Protein AF-A0A955LZJ5-F1 (afdb_monomer_lite)

Radius of gyration: 11.13 Å; chains: 1; bounding box: 26×24×29 Å

Foldseek 3Di:
DVVLVVQLVVCVVVVHDSLVSLVVVLVVDPDPVVNVLSVQLSVCVVVVHDSLVSLVVCCVVVPPVNSVD

pLDDT: mean 78.92, std 11.34, range [43.66, 90.0]

Sequence (69 aa):
MVIFARQLATMVDAGMPIVQGIDALQDQVTHPVFKKVLNTIKEDIQHGNSLSAAFAKHPAVFDTLFVNM

Secondary structure (DSSP, 8-state):
-HHHHHHHHHHHHTT--HHHHHHHHHHH---HHHHHHHHHHHHHHHTT--HHHHHHT-TTTS-HHHH--

Structure (mmCIF, N/CA/C/O backbone):
data_AF-A0A955LZJ5-F1
#
_entry.id   AF-A0A955LZJ5-F1
#
loop_
_atom_site.group_PDB
_atom_site.id
_atom_site.type_symbol
_atom_site.label_atom_id
_atom_site.label_alt_id
_atom_site.label_comp_id
_atom_site.label_asym_id
_atom_site.label_entity_id
_atom_site.label_seq_id
_atom_site.pdbx_PDB_ins_code
_atom_site.Cartn_x
_atom_site.Cartn_y
_atom_site.Cartn_z
_atom_site.occupancy
_atom_site.B_iso_or_equiv
_atom_site.auth_seq_id
_atom_site.auth_comp_id
_atom_site.auth_asym_id
_atom_site.auth_atom_id
_atom_site.pdbx_PDB_model_num
ATOM 1 N N . MET A 1 1 ? 5.945 -9.794 -4.110 1.00 62.38 1 MET A N 1
ATOM 2 C CA . MET A 1 1 ? 4.475 -9.664 -3.991 1.00 62.38 1 MET A CA 1
ATOM 3 C C . MET A 1 1 ? 3.977 -10.094 -2.614 1.00 62.38 1 MET A C 1
ATOM 5 O O . MET A 1 1 ? 3.485 -9.240 -1.897 1.00 62.38 1 MET A O 1
ATOM 9 N N . VAL A 1 2 ? 4.173 -11.349 -2.182 1.00 70.94 2 VAL A N 1
ATOM 10 C CA . VAL A 1 2 ? 3.695 -11.845 -0.864 1.00 70.94 2 VAL A CA 1
ATOM 11 C C . VAL A 1 2 ? 4.173 -10.999 0.328 1.00 70.94 2 VAL A C 1
ATOM 13 O O . VAL A 1 2 ? 3.398 -10.711 1.233 1.00 70.94 2 VAL A O 1
ATOM 16 N N . ILE A 1 3 ? 5.429 -10.539 0.310 1.00 75.44 3 ILE A N 1
ATOM 17 C CA . ILE A 1 3 ? 5.989 -9.688 1.377 1.00 75.44 3 ILE A CA 1
ATOM 18 C C . ILE A 1 3 ? 5.253 -8.339 1.468 1.00 75.44 3 ILE A C 1
ATOM 20 O O . ILE A 1 3 ? 4.963 -7.897 2.572 1.00 75.44 3 ILE A O 1
ATOM 24 N N . PHE A 1 4 ? 4.880 -7.741 0.331 1.00 78.62 4 PHE A N 1
ATOM 25 C CA . PHE A 1 4 ? 4.144 -6.472 0.280 1.00 78.62 4 PHE A CA 1
ATOM 26 C C . PHE A 1 4 ? 2.743 -6.611 0.889 1.00 78.62 4 PHE A C 1
ATOM 28 O O . PHE A 1 4 ? 2.401 -5.843 1.780 1.00 78.62 4 PHE A O 1
ATOM 35 N N . ALA A 1 5 ? 1.964 -7.621 0.473 1.00 78.31 5 ALA A N 1
ATOM 36 C CA . ALA A 1 5 ? 0.637 -7.873 1.054 1.00 78.31 5 ALA A CA 1
ATOM 37 C C . ALA A 1 5 ? 0.724 -8.135 2.555 1.00 78.31 5 ALA A C 1
ATOM 39 O O . ALA A 1 5 ? -0.069 -7.596 3.314 1.00 78.31 5 ALA A O 1
ATOM 40 N N . ARG A 1 6 ? 1.705 -8.931 2.992 1.00 82.38 6 ARG A N 1
ATOM 41 C CA . ARG A 1 6 ? 1.876 -9.252 4.409 1.00 82.38 6 ARG A CA 1
ATOM 42 C C . ARG A 1 6 ? 2.256 -8.023 5.229 1.00 82.38 6 ARG A C 1
ATOM 44 O O . ARG A 1 6 ? 1.679 -7.816 6.287 1.00 82.38 6 ARG A O 1
ATOM 51 N N . GLN A 1 7 ? 3.199 -7.213 4.750 1.00 83.69 7 GLN A N 1
ATOM 52 C CA . GLN A 1 7 ? 3.587 -5.970 5.418 1.00 83.69 7 GLN A CA 1
ATOM 53 C C . GLN A 1 7 ? 2.420 -4.986 5.477 1.00 83.69 7 GLN A C 1
ATOM 55 O O . GLN A 1 7 ? 2.163 -4.430 6.540 1.00 83.69 7 GLN A O 1
ATOM 60 N N . LEU A 1 8 ? 1.681 -4.823 4.376 1.00 84.00 8 LEU A N 1
ATOM 61 C CA . LEU A 1 8 ? 0.492 -3.980 4.339 1.00 84.00 8 LEU A CA 1
ATOM 62 C C . LEU A 1 8 ? -0.575 -4.494 5.314 1.00 84.00 8 LEU A C 1
ATOM 64 O O . LEU A 1 8 ? -1.058 -3.716 6.123 1.00 84.00 8 LEU A O 1
ATOM 68 N N . ALA A 1 9 ? -0.880 -5.794 5.306 1.00 84.31 9 ALA A N 1
ATOM 69 C CA . ALA A 1 9 ? -1.820 -6.414 6.239 1.00 84.31 9 ALA A CA 1
ATOM 70 C C . ALA A 1 9 ? -1.400 -6.189 7.697 1.00 84.31 9 ALA A C 1
ATOM 72 O O . ALA A 1 9 ? -2.203 -5.734 8.496 1.00 84.31 9 ALA A O 1
ATOM 73 N N . THR A 1 10 ? -0.120 -6.392 8.029 1.00 87.88 10 THR A N 1
ATOM 74 C CA . THR A 1 10 ? 0.396 -6.144 9.386 1.00 87.88 10 THR A CA 1
ATOM 75 C C . THR A 1 10 ? 0.293 -4.669 9.791 1.00 87.88 10 THR A C 1
ATOM 77 O O . THR A 1 10 ? -0.026 -4.374 10.938 1.00 87.88 10 THR A O 1
ATOM 80 N N . MET A 1 11 ? 0.547 -3.731 8.873 1.00 89.00 11 MET A N 1
ATOM 81 C CA . MET A 1 11 ? 0.378 -2.296 9.136 1.00 89.00 11 MET A CA 1
ATOM 82 C C . MET A 1 11 ? -1.097 -1.936 9.349 1.00 89.00 11 MET A C 1
ATOM 84 O O . MET A 1 11 ? -1.417 -1.199 10.279 1.00 89.00 11 MET A O 1
ATOM 88 N N . VAL A 1 12 ? -1.989 -2.481 8.522 1.00 85.75 12 VAL A 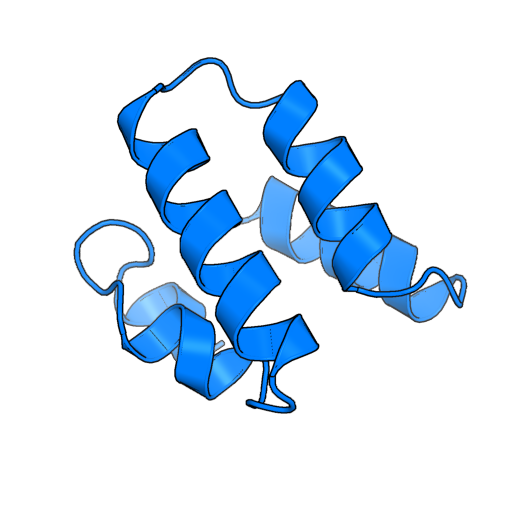N 1
ATOM 89 C CA . VAL A 1 12 ? -3.440 -2.275 8.626 1.00 85.75 12 VAL A CA 1
ATOM 90 C C . VAL A 1 12 ? -3.988 -2.867 9.925 1.00 85.75 12 VAL A C 1
ATOM 92 O O . VAL A 1 12 ? -4.724 -2.181 10.629 1.00 85.75 12 VAL A O 1
ATOM 95 N N . ASP A 1 13 ? -3.567 -4.077 10.295 1.00 86.88 13 ASP A N 1
ATOM 96 C CA . ASP A 1 13 ? -3.909 -4.716 11.573 1.00 86.88 13 ASP A CA 1
ATOM 97 C C . ASP A 1 13 ? -3.401 -3.903 12.774 1.00 86.88 13 ASP A C 1
ATOM 99 O O . ASP A 1 13 ? -4.057 -3.836 13.811 1.00 86.88 13 ASP A O 1
ATOM 103 N N . ALA A 1 14 ? -2.254 -3.231 12.632 1.00 90.00 14 ALA A N 1
ATOM 104 C CA . ALA A 1 14 ? -1.717 -2.314 13.636 1.00 90.00 14 ALA A CA 1
ATOM 105 C C . ALA A 1 14 ? -2.452 -0.955 13.695 1.00 90.00 14 ALA A C 1
ATOM 107 O O . ALA A 1 14 ? -2.070 -0.088 14.482 1.00 90.00 14 ALA A O 1
ATOM 108 N N . GLY A 1 15 ? -3.489 -0.746 12.875 1.00 85.50 15 GLY A N 1
ATOM 109 C CA . GLY A 1 15 ? -4.267 0.492 12.817 1.00 85.50 15 GLY A CA 1
ATOM 110 C C . GLY A 1 15 ? -3.620 1.606 11.990 1.00 85.50 15 GLY A C 1
ATOM 111 O O . GLY A 1 15 ? -4.084 2.747 12.031 1.00 85.50 15 GLY A O 1
ATOM 112 N N . MET A 1 16 ? -2.559 1.307 11.232 1.00 88.31 16 MET A N 1
ATOM 113 C CA . MET A 1 16 ? -1.967 2.270 10.309 1.00 88.31 16 MET A CA 1
ATOM 114 C C . MET A 1 16 ? -2.914 2.506 9.122 1.00 88.31 16 MET A C 1
ATOM 116 O O . MET A 1 16 ? -3.407 1.546 8.521 1.00 88.31 16 MET A O 1
ATOM 120 N N . PRO A 1 17 ? -3.134 3.766 8.713 1.00 87.44 17 PRO A N 1
ATOM 121 C CA . PRO A 1 1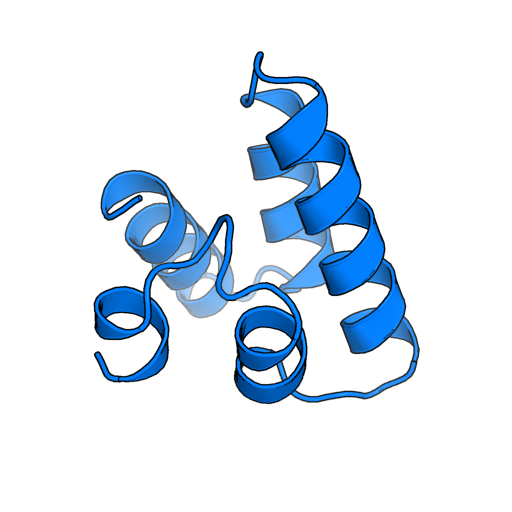7 ? -3.855 4.069 7.487 1.00 87.44 17 PRO A CA 1
ATOM 122 C C . PRO A 1 17 ? -3.221 3.374 6.278 1.00 87.44 17 PRO A C 1
ATOM 124 O O . PRO A 1 17 ? -2.020 3.501 6.038 1.00 87.44 17 PRO A O 1
ATOM 127 N N . ILE A 1 18 ? -4.045 2.713 5.459 1.00 84.56 18 ILE A N 1
ATOM 128 C CA . ILE A 1 18 ? -3.614 2.004 4.238 1.00 84.5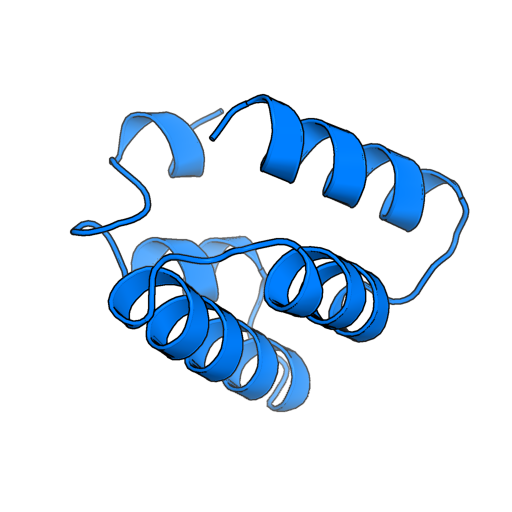6 18 ILE A CA 1
ATOM 129 C C . ILE A 1 18 ? -2.741 2.902 3.349 1.00 84.56 18 ILE A C 1
ATOM 131 O O . ILE A 1 18 ? -1.709 2.472 2.844 1.00 84.56 18 ILE A O 1
ATOM 135 N N . VAL A 1 19 ? -3.125 4.173 3.206 1.00 86.25 19 VAL A N 1
ATOM 136 C CA . VAL A 1 19 ? -2.400 5.177 2.413 1.00 86.25 19 VAL A CA 1
ATOM 137 C C . VAL A 1 19 ? -0.967 5.382 2.920 1.00 86.25 19 VAL A C 1
ATOM 139 O O . VAL A 1 19 ? -0.057 5.503 2.106 1.00 86.25 19 VAL A O 1
ATOM 142 N N . GLN A 1 20 ? -0.753 5.393 4.240 1.00 87.19 20 GLN A N 1
ATOM 143 C CA . GLN A 1 20 ? 0.583 5.519 4.835 1.00 87.19 20 GLN A CA 1
ATOM 144 C C . GLN A 1 20 ? 1.396 4.231 4.678 1.00 87.19 20 GLN A C 1
ATOM 146 O O . GLN A 1 20 ? 2.584 4.299 4.375 1.00 87.19 20 GLN A O 1
ATOM 151 N N . GLY A 1 21 ? 0.757 3.066 4.823 1.00 88.38 21 GLY A N 1
ATOM 152 C CA . GLY A 1 21 ? 1.418 1.780 4.600 1.00 88.38 21 GLY A CA 1
ATOM 153 C C . GLY A 1 21 ? 1.896 1.618 3.156 1.00 88.38 21 GLY A C 1
ATOM 154 O O . GLY A 1 21 ? 3.033 1.217 2.917 1.00 88.38 21 GLY A O 1
ATOM 155 N N . ILE A 1 22 ? 1.067 2.006 2.181 1.00 85.75 22 ILE A N 1
ATOM 156 C CA . ILE A 1 22 ? 1.447 2.012 0.762 1.00 85.75 22 ILE A CA 1
ATOM 157 C C . ILE A 1 22 ? 2.603 2.981 0.503 1.00 85.75 22 ILE A C 1
ATOM 159 O O . ILE A 1 22 ? 3.515 2.619 -0.232 1.00 85.75 22 ILE A O 1
ATOM 163 N N . ASP A 1 23 ? 2.607 4.165 1.119 1.00 87.62 23 ASP A N 1
ATOM 164 C CA . ASP A 1 23 ? 3.694 5.145 0.988 1.00 87.62 23 ASP A CA 1
ATOM 165 C C . ASP A 1 23 ? 5.034 4.582 1.501 1.00 87.62 23 ASP A C 1
ATOM 167 O O . ASP A 1 23 ? 6.028 4.538 0.775 1.00 87.62 23 ASP A O 1
ATOM 171 N N . ALA A 1 24 ? 5.028 4.006 2.708 1.00 87.38 24 ALA A N 1
ATOM 172 C CA . ALA A 1 24 ? 6.203 3.372 3.305 1.00 87.38 24 ALA A CA 1
ATOM 173 C C . ALA A 1 24 ? 6.736 2.188 2.476 1.00 87.38 24 ALA A C 1
ATOM 175 O O . ALA A 1 24 ? 7.944 1.946 2.415 1.00 87.38 24 ALA A O 1
ATOM 176 N N . LEU A 1 25 ? 5.841 1.433 1.834 1.00 83.25 25 LEU A N 1
ATOM 177 C CA . LEU A 1 25 ? 6.204 0.331 0.943 1.00 83.25 25 LEU A CA 1
ATOM 178 C C . LEU A 1 25 ? 6.683 0.834 -0.423 1.00 83.25 25 LEU A C 1
ATOM 180 O O . LEU A 1 25 ? 7.589 0.245 -1.010 1.00 83.25 25 LEU A O 1
ATOM 184 N N . GLN A 1 26 ? 6.116 1.931 -0.924 1.00 84.12 26 GLN A N 1
ATOM 185 C CA . GLN A 1 26 ? 6.533 2.580 -2.163 1.00 84.12 26 GLN A CA 1
ATOM 186 C C . GLN A 1 26 ? 7.968 3.103 -2.069 1.00 84.12 26 GLN A C 1
ATOM 188 O O . GLN A 1 26 ? 8.698 3.045 -3.061 1.00 84.12 26 GLN A O 1
ATOM 193 N N . ASP A 1 27 ? 8.392 3.584 -0.900 1.00 84.56 27 ASP A N 1
ATOM 194 C CA . ASP A 1 27 ? 9.761 4.058 -0.694 1.00 84.56 27 ASP A CA 1
ATOM 195 C C . ASP A 1 27 ? 10.789 2.914 -0.781 1.00 84.56 27 ASP A C 1
ATOM 197 O O . ASP A 1 27 ? 11.822 3.048 -1.440 1.00 84.56 27 ASP A O 1
ATOM 201 N N . GLN A 1 28 ? 10.437 1.738 -0.246 1.00 80.38 28 GLN A N 1
ATOM 202 C CA . GLN A 1 28 ? 11.265 0.522 -0.270 1.00 80.38 28 GLN A CA 1
ATOM 203 C C . GLN A 1 28 ? 11.380 -0.132 -1.655 1.00 80.38 28 GLN A C 1
ATOM 205 O O . GLN A 1 28 ? 12.287 -0.926 -1.912 1.00 80.38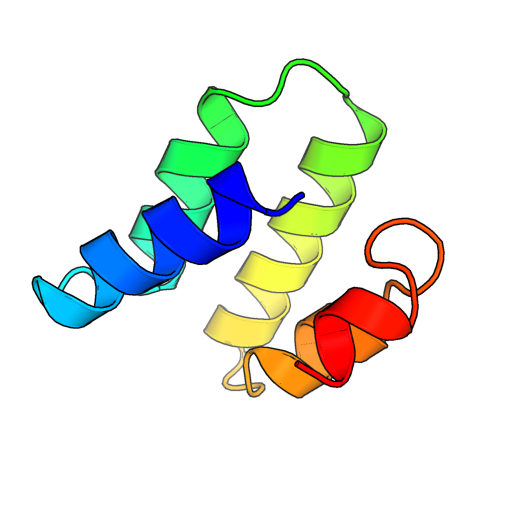 28 GLN A O 1
ATOM 210 N N . VAL A 1 29 ? 10.460 0.171 -2.567 1.00 78.88 29 VAL A N 1
ATOM 211 C CA . VAL A 1 29 ? 10.458 -0.378 -3.924 1.00 78.88 29 VAL A CA 1
ATOM 212 C C . VAL A 1 29 ? 11.485 0.360 -4.775 1.00 78.88 29 VAL A C 1
ATOM 214 O O . VAL A 1 29 ? 11.387 1.560 -4.976 1.00 78.88 29 VAL A O 1
ATOM 217 N N . THR A 1 30 ? 12.420 -0.343 -5.404 1.00 77.25 30 THR A N 1
ATOM 218 C CA . THR A 1 30 ? 13.377 0.263 -6.352 1.00 77.25 30 THR A CA 1
ATOM 219 C C . THR A 1 30 ? 12.881 0.287 -7.800 1.00 77.25 30 THR A C 1
ATOM 221 O O . THR A 1 30 ? 13.417 1.024 -8.624 1.00 77.25 30 THR A O 1
ATOM 224 N N . HIS A 1 31 ? 11.837 -0.479 -8.131 1.00 78.19 31 HIS A N 1
ATOM 225 C CA . HIS A 1 31 ? 11.331 -0.591 -9.497 1.00 78.19 31 HIS A CA 1
ATOM 226 C C . HIS A 1 31 ? 10.415 0.596 -9.882 1.00 78.19 31 HIS A C 1
ATOM 228 O O . HIS A 1 31 ? 9.324 0.738 -9.317 1.00 78.19 31 HIS A O 1
ATOM 234 N N . PRO A 1 32 ? 10.778 1.426 -10.880 1.00 79.94 32 PRO A N 1
ATOM 235 C CA . PRO A 1 32 ? 10.057 2.665 -11.195 1.00 79.94 32 PRO A CA 1
ATOM 236 C C . PRO A 1 32 ? 8.634 2.430 -11.724 1.00 79.94 32 PRO A C 1
ATOM 238 O O . PRO A 1 32 ? 7.735 3.224 -11.449 1.00 79.94 32 PRO A O 1
ATOM 241 N N . VAL A 1 33 ? 8.394 1.321 -12.435 1.00 81.50 33 VAL A N 1
ATOM 242 C CA . VAL A 1 33 ? 7.040 0.947 -12.891 1.00 81.50 33 VAL A CA 1
ATOM 243 C C . VAL A 1 33 ? 6.148 0.585 -11.703 1.00 81.50 33 VAL A C 1
ATOM 245 O O . VAL A 1 33 ? 4.980 0.959 -11.674 1.00 81.50 33 VAL A O 1
ATOM 248 N N . PHE A 1 34 ? 6.707 -0.087 -10.692 1.00 80.62 34 PHE A N 1
ATOM 249 C CA . PHE A 1 34 ? 5.951 -0.490 -9.507 1.00 80.62 34 PHE A CA 1
ATOM 250 C C . PHE A 1 34 ? 5.607 0.729 -8.644 1.00 80.62 34 PHE A C 1
ATOM 252 O O . PHE A 1 34 ? 4.470 0.850 -8.203 1.00 80.62 34 PHE A O 1
ATOM 259 N N . LYS A 1 35 ? 6.532 1.695 -8.507 1.00 83.75 35 LYS A N 1
ATOM 260 C CA . LYS A 1 35 ? 6.241 2.983 -7.852 1.00 83.75 35 LYS A CA 1
ATOM 261 C C . LYS A 1 35 ? 5.088 3.734 -8.520 1.00 83.75 35 LYS A C 1
ATOM 263 O O . LYS A 1 35 ? 4.216 4.226 -7.816 1.00 83.75 35 LYS A O 1
ATOM 268 N N . LYS A 1 36 ? 5.054 3.808 -9.858 1.00 84.81 36 LYS A N 1
ATOM 269 C CA . LYS A 1 36 ? 3.945 4.465 -10.577 1.00 84.81 36 LYS A CA 1
ATOM 270 C C . LYS A 1 36 ? 2.600 3.813 -10.270 1.00 84.81 36 LYS A C 1
ATOM 272 O O . LYS A 1 36 ? 1.649 4.522 -9.972 1.00 84.81 36 LYS A O 1
ATOM 277 N N . VAL A 1 37 ? 2.545 2.482 -10.304 1.00 84.88 37 VAL A N 1
ATOM 278 C CA . VAL A 1 37 ? 1.318 1.731 -10.007 1.00 84.88 37 VAL A CA 1
ATOM 279 C C . VAL A 1 37 ? 0.868 1.932 -8.560 1.00 84.88 37 VAL A C 1
ATOM 281 O O . VAL A 1 37 ? -0.308 2.192 -8.328 1.00 84.88 37 VAL A O 1
ATOM 284 N N . LEU A 1 38 ? 1.786 1.878 -7.590 1.00 85.06 38 LEU A N 1
ATOM 285 C CA . LEU A 1 38 ? 1.458 2.149 -6.186 1.00 85.06 38 LEU A CA 1
ATOM 286 C C . LEU A 1 38 ? 0.914 3.564 -5.977 1.00 85.06 38 LEU A C 1
ATOM 288 O O . LEU A 1 38 ? -0.030 3.736 -5.212 1.00 85.06 38 LEU A O 1
ATOM 292 N N . ASN A 1 39 ? 1.458 4.553 -6.687 1.00 87.50 39 ASN A N 1
ATOM 293 C CA . ASN A 1 39 ? 0.990 5.929 -6.587 1.00 87.50 39 ASN A CA 1
ATOM 294 C C . ASN A 1 39 ? -0.438 6.079 -7.143 1.00 87.50 39 ASN A C 1
ATOM 296 O O . ASN A 1 39 ? -1.281 6.687 -6.496 1.00 87.50 39 ASN A O 1
ATOM 300 N N . THR A 1 40 ? -0.746 5.435 -8.275 1.00 87.38 40 THR A N 1
ATOM 301 C CA . THR A 1 40 ? -2.116 5.396 -8.814 1.00 87.38 40 THR A CA 1
ATOM 302 C C . THR A 1 40 ? -3.084 4.706 -7.853 1.00 87.38 40 THR A C 1
ATOM 304 O O . THR A 1 40 ? -4.166 5.221 -7.598 1.00 87.38 40 THR A O 1
ATOM 307 N N . ILE A 1 41 ? -2.686 3.577 -7.258 1.00 86.31 41 ILE A N 1
ATOM 308 C CA . ILE A 1 41 ? -3.499 2.868 -6.256 1.00 86.31 41 ILE A CA 1
ATOM 309 C C . ILE A 1 41 ? -3.749 3.754 -5.032 1.00 86.31 41 ILE A C 1
ATOM 311 O O . ILE A 1 41 ? -4.866 3.804 -4.519 1.00 86.31 41 ILE A O 1
ATOM 315 N N . LYS A 1 42 ? -2.721 4.471 -4.572 1.00 86.75 42 LYS A N 1
ATOM 316 C CA . LYS A 1 42 ? -2.815 5.415 -3.457 1.00 86.75 42 LYS A CA 1
ATOM 317 C C . LYS A 1 42 ? -3.828 6.523 -3.752 1.00 86.75 42 LYS A C 1
ATOM 319 O O . LYS A 1 42 ? -4.669 6.793 -2.897 1.00 86.75 42 LYS A O 1
ATOM 324 N N . GLU A 1 43 ? -3.769 7.128 -4.937 1.00 89.38 43 GLU A N 1
ATOM 325 C CA . GLU A 1 43 ? -4.736 8.142 -5.380 1.00 89.38 43 GLU A CA 1
ATOM 326 C C . GLU A 1 43 ? -6.158 7.568 -5.433 1.00 89.38 43 GLU A C 1
ATOM 328 O O . GLU A 1 43 ? -7.084 8.164 -4.890 1.00 89.38 43 GLU A O 1
ATOM 333 N N . ASP A 1 44 ? -6.338 6.375 -6.003 1.00 87.88 44 ASP A N 1
ATOM 334 C CA . ASP A 1 44 ? -7.631 5.685 -6.072 1.00 87.88 44 ASP A CA 1
ATOM 335 C C . ASP A 1 44 ? -8.255 5.500 -4.671 1.00 87.88 44 ASP A C 1
ATOM 337 O O . ASP A 1 44 ? -9.435 5.788 -4.464 1.00 87.88 44 ASP A O 1
ATOM 341 N N . ILE A 1 45 ? -7.451 5.093 -3.684 1.00 85.50 45 ILE A N 1
ATOM 342 C CA . ILE A 1 45 ? -7.893 4.927 -2.290 1.00 85.50 45 ILE A CA 1
ATOM 343 C C . ILE A 1 45 ? -8.205 6.279 -1.639 1.00 85.50 45 ILE A C 1
ATOM 345 O O . ILE A 1 45 ? -9.182 6.393 -0.900 1.00 85.50 45 ILE A O 1
ATOM 349 N N . GLN A 1 46 ? -7.416 7.320 -1.921 1.00 84.88 46 GLN A N 1
ATOM 350 C CA . GLN A 1 46 ? -7.696 8.684 -1.452 1.00 84.88 46 GLN A CA 1
ATOM 351 C C . GLN A 1 46 ? -8.999 9.243 -2.035 1.00 84.88 46 GLN A C 1
ATOM 353 O O . GLN A 1 46 ? -9.702 9.989 -1.356 1.00 84.88 46 GLN A O 1
ATOM 358 N N . HIS A 1 47 ? -9.352 8.841 -3.256 1.00 86.38 47 HIS A N 1
ATOM 359 C CA . HIS A 1 47 ? -10.635 9.145 -3.885 1.00 86.38 47 HIS A CA 1
ATOM 360 C C . HIS A 1 47 ? -11.808 8.311 -3.338 1.00 86.38 47 HIS A C 1
ATOM 362 O O . HIS A 1 47 ? -12.950 8.546 -3.729 1.00 86.38 47 HIS A O 1
ATOM 368 N N . GLY A 1 48 ? -11.553 7.380 -2.412 1.00 83.88 48 GLY A N 1
ATOM 369 C CA . GLY A 1 48 ? -12.573 6.557 -1.761 1.00 83.88 48 GLY A CA 1
ATOM 370 C C . GLY A 1 48 ? -12.826 5.210 -2.437 1.00 83.88 48 GLY A C 1
ATOM 371 O O . GLY A 1 48 ? -13.758 4.506 -2.046 1.00 83.88 48 GLY A O 1
ATOM 372 N N . ASN A 1 49 ? -12.015 4.819 -3.425 1.00 84.94 49 ASN A N 1
ATOM 373 C CA . ASN A 1 49 ? -12.136 3.496 -4.027 1.00 84.94 49 ASN A CA 1
ATOM 374 C C . ASN A 1 49 ? -11.575 2.416 -3.098 1.00 84.94 49 ASN A C 1
ATOM 376 O O . ASN A 1 49 ? -10.625 2.618 -2.339 1.00 84.94 49 ASN A O 1
ATOM 380 N N . SER A 1 50 ? -12.177 1.231 -3.162 1.00 82.44 50 SER A N 1
ATOM 381 C CA . SER A 1 50 ? -11.726 0.090 -2.373 1.00 82.44 50 SER A CA 1
ATOM 382 C C . SER A 1 50 ? -10.363 -0.408 -2.850 1.00 82.44 50 SER A C 1
ATOM 384 O O . SER A 1 50 ? -10.073 -0.435 -4.047 1.00 82.44 50 SER A O 1
ATOM 386 N N . LEU A 1 51 ? -9.558 -0.889 -1.904 1.00 78.94 51 LEU A N 1
ATOM 387 C CA . LEU A 1 51 ? -8.224 -1.432 -2.151 1.00 78.94 51 LEU A CA 1
ATOM 388 C C . LEU A 1 51 ? -8.220 -2.510 -3.256 1.00 78.94 51 LEU A C 1
ATOM 390 O O . LEU A 1 51 ? -7.377 -2.469 -4.149 1.00 78.94 51 LEU A O 1
ATOM 394 N N . SER A 1 52 ? -9.188 -3.438 -3.248 1.00 78.25 52 SER A N 1
ATOM 395 C CA . SER A 1 52 ? -9.262 -4.490 -4.276 1.00 78.25 52 SER A CA 1
ATOM 396 C C . SER A 1 52 ? -9.595 -3.941 -5.666 1.00 78.25 52 SER A C 1
ATOM 398 O O . SER A 1 52 ? -9.025 -4.403 -6.651 1.00 78.25 52 SER A O 1
ATOM 400 N N . ALA A 1 53 ? -10.450 -2.916 -5.757 1.00 81.88 53 ALA A N 1
ATOM 401 C CA . ALA A 1 53 ? -10.794 -2.269 -7.021 1.00 81.88 53 ALA A CA 1
ATOM 40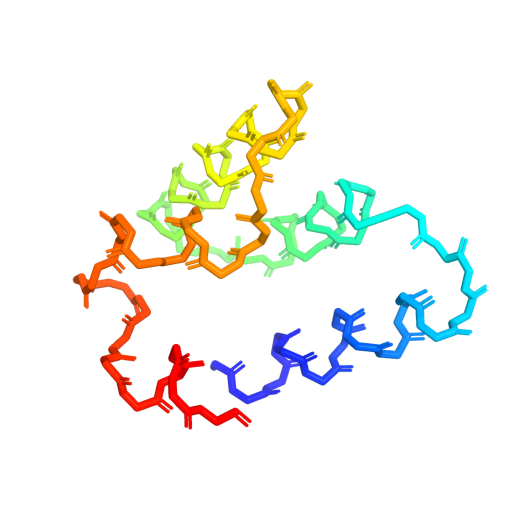2 C C . ALA A 1 53 ? -9.583 -1.537 -7.617 1.00 81.88 53 ALA A C 1
ATOM 404 O O . ALA A 1 53 ? -9.352 -1.604 -8.824 1.00 81.88 53 ALA A O 1
ATOM 405 N N . ALA A 1 54 ? -8.778 -0.891 -6.769 1.00 83.88 54 ALA A N 1
ATOM 406 C CA . ALA A 1 54 ? -7.538 -0.247 -7.181 1.00 83.88 54 ALA A CA 1
ATOM 407 C C . ALA A 1 54 ? -6.505 -1.272 -7.686 1.00 83.88 54 ALA A C 1
ATOM 409 O O . ALA A 1 54 ? -5.925 -1.082 -8.753 1.00 83.88 54 ALA A O 1
ATOM 410 N N . PHE A 1 55 ? -6.320 -2.401 -6.989 1.00 78.75 55 PHE A N 1
ATOM 411 C CA . PHE A 1 55 ? -5.428 -3.470 -7.454 1.00 78.75 55 PHE A CA 1
ATOM 412 C C . PHE A 1 55 ? -5.912 -4.130 -8.754 1.00 78.75 55 PHE A C 1
ATOM 414 O O . PHE A 1 55 ? -5.102 -4.382 -9.647 1.00 78.75 55 PHE A O 1
ATOM 421 N N . ALA A 1 56 ? -7.222 -4.344 -8.909 1.00 79.50 56 ALA A N 1
ATOM 422 C CA . ALA A 1 56 ? -7.813 -4.938 -10.109 1.00 79.50 56 ALA A CA 1
ATOM 423 C C . ALA A 1 56 ? -7.589 -4.099 -11.383 1.00 79.50 56 ALA A C 1
ATOM 425 O O . ALA A 1 56 ? -7.548 -4.651 -12.481 1.00 79.50 56 ALA A O 1
ATOM 426 N N . LYS A 1 57 ? -7.394 -2.777 -11.257 1.00 79.19 57 LYS A N 1
ATOM 427 C CA . LYS A 1 57 ? -7.046 -1.889 -12.383 1.00 79.19 57 LYS A CA 1
ATOM 428 C C . LYS A 1 57 ? -5.624 -2.103 -12.915 1.00 79.19 57 LYS A C 1
ATOM 430 O O . LYS A 1 57 ? -5.316 -1.640 -14.013 1.00 79.19 57 LYS A O 1
ATOM 435 N N . HIS A 1 58 ? -4.761 -2.805 -12.177 1.00 78.06 58 HIS A N 1
ATOM 436 C CA . HIS A 1 58 ? -3.351 -2.996 -12.525 1.00 78.06 58 HIS A CA 1
ATOM 437 C C . HIS A 1 58 ? -2.941 -4.480 -12.637 1.00 78.06 58 HIS A C 1
ATOM 439 O O . HIS A 1 58 ? -1.986 -4.898 -11.973 1.00 78.06 58 HIS A O 1
ATOM 445 N N . PRO A 1 59 ? -3.570 -5.268 -13.535 1.00 69.88 59 PRO A N 1
ATOM 446 C CA . PRO A 1 59 ? -3.292 -6.702 -13.690 1.00 69.88 59 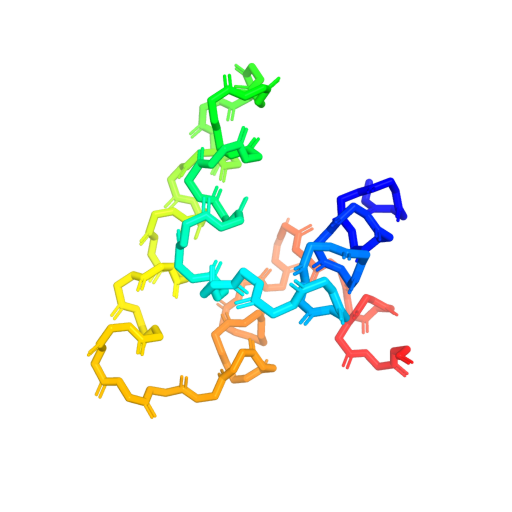PRO A CA 1
ATOM 447 C C . PRO A 1 59 ? -1.878 -6.999 -14.213 1.00 69.88 59 PRO A C 1
ATOM 449 O O . PRO A 1 59 ? -1.341 -8.077 -13.996 1.00 69.88 59 PRO A O 1
ATOM 452 N N . ALA A 1 60 ? -1.245 -6.031 -14.889 1.00 66.62 60 ALA A N 1
ATOM 453 C CA . ALA A 1 60 ? 0.120 -6.155 -15.409 1.00 66.62 60 ALA A CA 1
ATOM 454 C C . ALA A 1 60 ? 1.196 -6.179 -14.310 1.00 66.62 60 ALA A C 1
ATOM 456 O O . ALA A 1 60 ? 2.344 -6.536 -14.567 1.00 66.62 60 ALA A O 1
ATOM 457 N N . VAL A 1 61 ? 0.841 -5.736 -13.104 1.00 65.69 61 VAL A N 1
ATOM 458 C CA . VAL A 1 61 ? 1.739 -5.690 -11.954 1.00 65.69 61 VAL A CA 1
ATOM 459 C C . VAL A 1 61 ? 1.225 -6.624 -10.874 1.00 65.69 61 VAL A C 1
ATOM 461 O O . VAL A 1 61 ? 1.961 -7.500 -10.440 1.00 65.69 61 VAL A O 1
ATOM 464 N N . PHE A 1 62 ? -0.035 -6.483 -10.477 1.00 64.81 62 PHE A N 1
ATOM 465 C CA . PHE A 1 62 ? -0.691 -7.407 -9.566 1.00 64.81 62 PHE A CA 1
ATOM 466 C C . PHE A 1 62 ? -1.353 -8.499 -10.396 1.00 64.81 62 PHE A C 1
ATOM 468 O O . PHE A 1 62 ? -2.486 -8.347 -10.841 1.00 64.81 62 PHE A O 1
ATOM 475 N N . ASP A 1 63 ? -0.607 -9.576 -10.647 1.00 54.19 63 ASP A N 1
ATOM 476 C CA . ASP A 1 63 ? -1.133 -10.745 -11.348 1.00 54.19 63 ASP A CA 1
ATOM 477 C C . ASP A 1 63 ? -2.425 -11.226 -10.665 1.00 54.19 63 ASP A C 1
ATOM 479 O O . ASP A 1 63 ? -2.568 -11.118 -9.444 1.00 54.19 63 ASP A O 1
ATOM 483 N N . THR A 1 64 ? -3.374 -11.738 -11.444 1.00 48.06 64 THR A N 1
ATOM 484 C CA . THR A 1 64 ? -4.745 -12.092 -11.027 1.00 48.06 64 THR A CA 1
ATOM 485 C C . THR A 1 64 ? -4.809 -12.979 -9.776 1.00 48.06 64 THR A C 1
ATOM 487 O O . THR A 1 64 ? -5.791 -12.939 -9.039 1.00 48.06 64 THR A O 1
ATOM 490 N N . LEU A 1 65 ? -3.747 -13.742 -9.492 1.00 49.22 65 LEU A N 1
ATOM 491 C CA . LEU A 1 65 ? -3.584 -14.522 -8.261 1.00 49.22 65 LEU A CA 1
ATOM 492 C C . LEU A 1 65 ? -3.512 -13.676 -6.977 1.00 49.22 65 LEU A C 1
ATOM 494 O O . LEU A 1 65 ? -3.879 -14.168 -5.921 1.00 49.22 65 LEU A O 1
ATOM 498 N N . PHE A 1 66 ? -3.062 -12.422 -7.037 1.00 54.56 66 PHE A N 1
ATOM 499 C CA . PHE A 1 66 ? -2.932 -11.540 -5.871 1.00 54.56 66 PHE A CA 1
ATOM 500 C C . PHE A 1 66 ? -4.230 -10.799 -5.523 1.00 54.56 66 PHE A C 1
ATOM 502 O O . PHE A 1 66 ? -4.421 -10.411 -4.379 1.00 54.56 66 PHE A O 1
ATOM 509 N N . VAL A 1 67 ? -5.116 -10.595 -6.504 1.00 53.00 67 VAL A N 1
ATOM 510 C CA . VAL A 1 67 ? -6.427 -9.939 -6.313 1.00 53.00 67 VAL A CA 1
ATOM 511 C C . VAL A 1 67 ? -7.480 -10.927 -5.785 1.00 53.00 67 VAL A C 1
ATOM 513 O O . VAL A 1 67 ? -8.475 -10.506 -5.203 1.00 53.00 67 VAL A O 1
ATOM 516 N N . ASN A 1 68 ? -7.251 -12.231 -5.977 1.00 43.66 68 ASN A N 1
ATOM 517 C CA . ASN A 1 68 ? -8.161 -13.319 -5.598 1.00 43.66 68 ASN A CA 1
ATOM 518 C C . ASN A 1 68 ? -7.726 -14.121 -4.351 1.00 43.66 68 ASN A C 1
ATOM 520 O O . ASN A 1 68 ? -8.364 -15.133 -4.054 1.00 43.66 68 ASN A O 1
ATOM 524 N N . MET A 1 69 ? -6.658 -13.721 -3.649 1.00 48.91 69 MET A N 1
ATOM 525 C CA . MET A 1 69 ? -6.300 -14.267 -2.324 1.00 48.91 69 MET A CA 1
ATOM 526 C C . MET A 1 69 ? -6.802 -13.357 -1.210 1.00 48.91 69 MET A C 1
ATOM 528 O O . MET A 1 69 ? -7.115 -13.911 -0.134 1.00 48.91 69 MET A O 1
#